Protein 3WMI (pdb70)

Structure (mmCIF, N/CA/C/O backbone):
data_3WMI
#
_entry.id   3WMI
#
_cell.length_a   47.051
_cell.length_b   47.051
_cell.length_c   101.918
_cell.angle_alpha   90.00
_cell.angle_beta   90.00
_cell.angle_gamma   120.00
#
_symmetry.space_group_name_H-M   'P 63'
#
loop_
_entity.id
_entity.type
_entity.pdbx_description
1 polymer 'EIAV gp45 wild type'
2 polymer 'EIAV gp45 wild type'
3 water water
#
loop_
_atom_site.group_PDB
_atom_site.id
_atom_site.type_symbol
_atom_site.label_atom_id
_atom_site.label_alt_id
_atom_site.label_comp_id
_atom_site.label_asym_id
_atom_site.label_entity_id
_atom_site.label_seq_id
_atom_site.pdbx_PDB_ins_code
_atom_site.Cartn_x
_atom_site.Cartn_y
_atom_site.Cartn_z
_atom_site.occupancy
_atom_site.B_iso_or_equiv
_atom_site.auth_seq_id
_atom_site.auth_comp_id
_atom_site.auth_asym_id
_atom_site.auth_atom_id
_atom_site.pdbx_PDB_model_num
ATOM 1 N N . SER A 1 1 ? 14.274 26.785 98.471 1.00 39.65 474 SER A N 1
ATOM 2 C CA . SER A 1 1 ? 13.186 26.520 97.536 1.00 27.19 474 SER A CA 1
ATOM 3 C C . SER A 1 1 ? 13.750 26.140 96.179 1.00 27.55 474 SER A C 1
ATOM 4 O O . SER A 1 1 ? 13.214 26.530 95.139 1.00 21.74 474 SER A O 1
ATOM 7 N N . THR A 1 2 ? 14.832 25.371 96.200 1.00 21.82 475 THR A N 1
ATOM 8 C CA . THR A 1 2 ? 15.515 24.967 94.978 1.00 20.70 475 THR A CA 1
ATOM 9 C C . THR A 1 2 ? 14.596 24.226 94.010 1.00 20.22 475 THR A C 1
ATOM 10 O O . THR A 1 2 ? 14.565 24.529 92.808 1.00 18.05 475 THR A O 1
ATOM 14 N N . GLU A 1 3 ? 13.840 23.263 94.523 1.00 19.00 476 GLU A N 1
ATOM 15 C CA . GLU A 1 3 ? 12.984 22.474 93.644 1.00 23.00 476 GLU A CA 1
ATOM 16 C C . GLU A 1 3 ? 11.844 23.286 93.056 1.00 22.49 476 GLU A C 1
ATOM 17 O O . GLU A 1 3 ? 11.580 23.223 91.855 1.00 22.14 476 GLU A O 1
ATOM 23 N N . ASN A 1 4 ? 11.178 24.062 93.894 1.00 21.15 477 ASN A N 1
ATOM 24 C CA . ASN A 1 4 ? 10.093 24.897 93.406 1.00 25.15 477 ASN A CA 1
ATOM 25 C C . ASN A 1 4 ? 10.569 25.953 92.402 1.00 24.65 477 ASN A C 1
ATOM 26 O O . ASN A 1 4 ? 9.891 26.207 91.400 1.00 23.12 477 ASN A O 1
ATOM 31 N N . LEU A 1 5 ? 11.736 26.545 92.656 1.00 21.31 478 LEU A N 1
ATOM 32 C CA . LEU A 1 5 ? 12.356 27.458 91.695 1.00 20.90 478 LEU A CA 1
ATOM 33 C C . LEU A 1 5 ? 12.641 26.741 90.375 1.00 22.62 478 LEU A C 1
ATOM 34 O O . LEU A 1 5 ? 12.442 27.300 89.289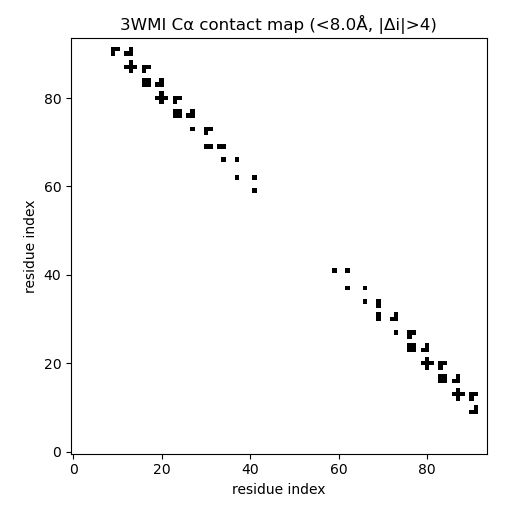 1.00 18.52 478 LEU A O 1
ATOM 39 N N . TYR A 1 6 ? 13.109 25.499 90.468 1.00 19.10 479 TYR A N 1
ATOM 40 C CA . TYR A 1 6 ? 13.401 24.726 89.271 1.00 17.30 479 TYR A CA 1
ATOM 41 C C . TYR A 1 6 ? 12.121 24.424 88.488 1.00 20.17 479 TYR A C 1
ATOM 42 O O . TYR A 1 6 ? 12.068 24.577 87.262 1.00 17.39 479 TYR A O 1
ATOM 51 N N . PHE A 1 7 ? 11.083 24.007 89.196 1.00 20.00 480 PHE A N 1
ATOM 52 C CA . PHE A 1 7 ? 9.835 23.660 88.538 1.00 22.81 480 PHE A CA 1
ATOM 53 C C . PHE A 1 7 ? 9.170 24.894 87.941 1.00 22.90 480 PHE A C 1
ATOM 54 O O . PHE A 1 7 ? 8.549 24.824 86.881 1.00 24.72 480 PHE A O 1
ATOM 62 N N . GLN A 1 8 ? 9.358 26.035 88.592 1.00 21.61 481 GLN A N 1
ATOM 63 C CA . GLN A 1 8 ? 8.932 27.313 88.024 1.00 24.16 481 GLN A CA 1
ATOM 64 C C . GLN A 1 8 ? 9.708 27.664 86.749 1.00 21.61 481 GLN A C 1
ATOM 65 O O . GLN A 1 8 ? 9.130 28.153 85.774 1.00 21.57 481 GLN A O 1
ATOM 71 N N . SER A 1 9 ? 11.015 27.426 86.766 1.00 19.88 482 SER A N 1
ATOM 72 C CA . SER A 1 9 ? 11.854 27.645 85.595 1.00 19.29 482 SER A CA 1
ATOM 73 C C . SER A 1 9 ? 11.388 26.760 84.438 1.00 19.76 482 SER A C 1
ATOM 74 O O . SER A 1 9 ? 11.344 27.198 83.277 1.00 19.06 482 SER A O 1
ATOM 77 N N . ASN A 1 10 ? 11.029 25.520 84.760 1.00 18.69 483 ASN A N 1
ATOM 78 C CA . ASN A 1 10 ? 10.480 24.603 83.769 1.00 18.62 483 ASN A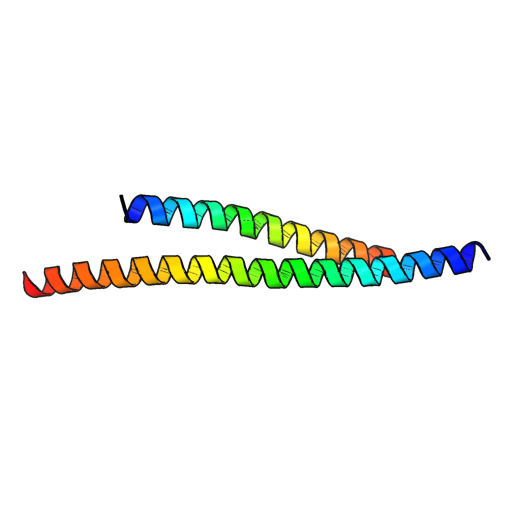 CA 1
ATOM 79 C C . ASN A 1 10 ? 9.170 25.115 83.179 1.00 19.12 483 ASN A C 1
ATOM 80 O O . ASN A 1 10 ? 8.953 25.044 81.963 1.00 15.07 483 ASN A O 1
ATOM 85 N N . ALA A 1 11 ? 8.299 25.629 84.040 1.00 16.90 484 ALA A N 1
ATOM 86 C CA . ALA A 1 11 ? 7.026 26.187 83.583 1.00 21.40 484 ALA A CA 1
ATOM 87 C C . ALA A 1 11 ? 7.255 27.354 82.617 1.00 18.35 484 ALA A C 1
ATOM 88 O O . ALA A 1 11 ? 6.607 27.447 81.571 1.00 17.95 484 ALA A O 1
ATOM 90 N N . ASP A 1 12 ? 8.180 28.239 82.972 1.00 18.84 485 ASP A N 1
ATOM 91 C CA . ASP A 1 12 ? 8.526 29.367 82.113 1.00 18.24 485 ASP A CA 1
ATOM 92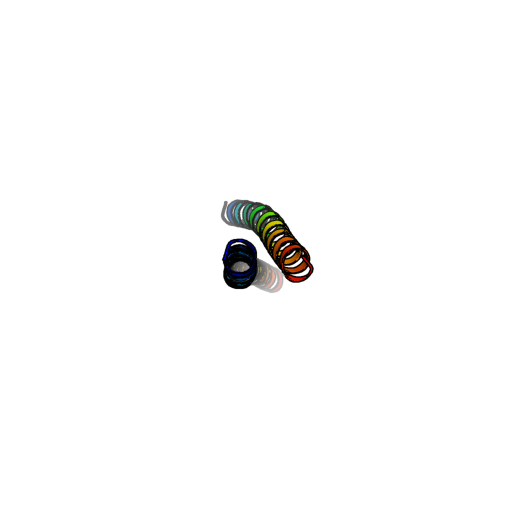 C C . ASP A 1 12 ? 9.092 28.905 80.773 1.00 19.03 485 ASP A C 1
ATOM 93 O O . ASP A 1 12 ? 8.743 29.454 79.720 1.00 18.25 485 ASP A O 1
ATOM 98 N N . SER A 1 13 ? 9.966 27.903 80.811 1.00 16.22 486 SER A N 1
ATOM 99 C CA . SER A 1 13 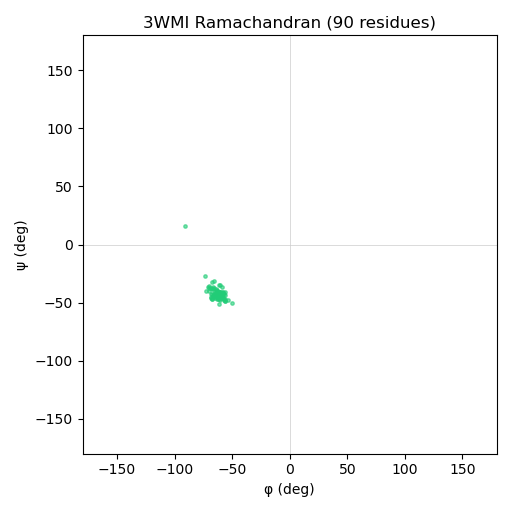? 10.546 27.352 79.582 1.00 18.39 486 SER A CA 1
ATOM 100 C C . SER A 1 13 ? 9.490 26.800 78.622 1.00 17.43 486 SER A C 1
ATOM 101 O O . SER A 1 13 ? 9.547 27.054 77.417 1.00 17.50 486 SER A O 1
ATOM 104 N N . VAL A 1 14 ? 8.542 26.036 79.154 1.00 15.78 487 VAL A N 1
ATOM 105 C CA . VAL A 1 14 ? 7.454 25.483 78.346 1.00 14.52 487 VAL A CA 1
ATOM 106 C C . VAL A 1 14 ? 6.660 26.632 77.732 1.00 18.05 487 VAL A C 1
ATOM 107 O O . VAL A 1 14 ? 6.342 26.621 76.535 1.00 16.44 487 VAL A O 1
ATOM 111 N N . GLN A 1 15 ? 6.367 27.646 78.541 1.00 13.87 488 GLN A N 1
ATOM 112 C CA . GLN A 1 15 ? 5.611 28.796 78.037 1.00 16.77 488 GLN A CA 1
ATOM 113 C C . GLN A 1 15 ? 6.365 29.501 76.901 1.00 16.93 488 GLN A C 1
ATOM 114 O O . GLN A 1 15 ? 5.792 29.801 75.845 1.00 15.09 488 GLN A O 1
ATOM 120 N N . ASN A 1 16 ? 7.655 29.743 77.101 1.00 15.09 489 ASN A N 1
ATOM 121 C CA . ASN A 1 16 ? 8.433 30.452 76.099 1.00 16.51 489 ASN A CA 1
ATOM 122 C C . ASN A 1 16 ? 8.629 29.641 74.824 1.00 16.31 489 ASN A C 1
ATOM 123 O O . ASN A 1 16 ? 8.598 30.178 73.722 1.00 15.43 489 ASN A O 1
ATOM 128 N N . HIS A 1 17 ? 8.819 28.339 74.966 1.00 18.12 490 HIS A N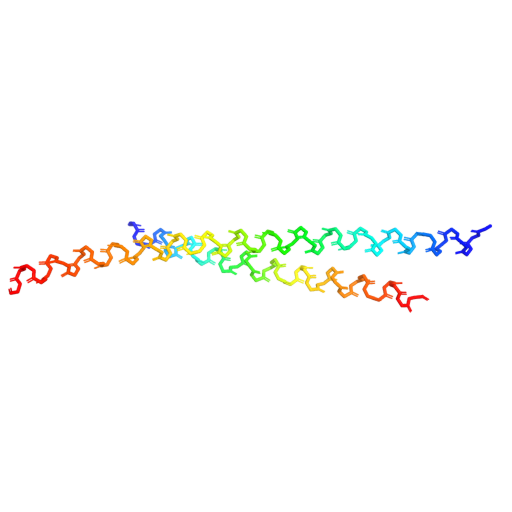 1
ATOM 129 C CA . HIS A 1 17 ? 8.907 27.496 73.783 1.00 16.81 490 HIS A CA 1
ATOM 130 C C . HIS A 1 17 ? 7.584 27.463 73.019 1.00 15.55 490 HIS A C 1
ATOM 131 O O . HIS A 1 17 ? 7.571 27.378 71.794 1.00 16.12 490 HIS A O 1
ATOM 138 N N . THR A 1 18 ? 6.476 27.579 73.735 1.00 12.40 491 THR A N 1
ATOM 139 C CA . THR A 1 18 ? 5.172 27.690 73.084 1.00 13.16 491 THR A CA 1
ATOM 140 C C . THR A 1 18 ? 5.062 28.964 72.238 1.00 14.90 491 THR A C 1
ATOM 141 O O . THR A 1 18 ? 4.565 28.933 71.096 1.00 12.69 491 THR A O 1
ATOM 145 N N . PHE A 1 19 ? 5.535 30.075 72.790 1.00 11.11 492 PHE A N 1
ATOM 146 C CA . PHE A 1 19 ? 5.586 31.326 72.048 1.00 12.96 492 PHE A CA 1
ATOM 147 C C . PHE A 1 19 ? 6.440 31.149 70.792 1.00 12.69 492 PHE A C 1
ATOM 148 O O . PHE A 1 19 ? 6.096 31.666 69.732 1.00 12.57 492 PHE A O 1
ATOM 156 N N . GLU A 1 20 ? 7.555 30.433 70.916 1.00 14.81 493 GLU A N 1
ATOM 157 C CA . GLU A 1 20 ? 8.429 30.196 69.765 1.00 14.94 493 GLU A CA 1
ATOM 158 C C . GLU A 1 20 ? 7.764 29.318 68.698 1.00 13.46 493 GLU A C 1
ATOM 159 O O . GLU A 1 20 ? 7.856 29.620 67.512 1.00 13.90 493 GLU A O 1
ATOM 165 N N . VAL A 1 21 ? 7.099 28.243 69.115 1.00 12.51 494 VAL A N 1
ATOM 166 C CA . VAL A 1 21 ? 6.357 27.391 68.166 1.00 12.06 494 VAL A CA 1
ATOM 167 C C . VAL A 1 21 ? 5.321 28.221 67.412 1.00 13.95 494 VAL A C 1
ATOM 168 O O . VAL A 1 21 ? 5.152 28.091 66.191 1.00 12.41 494 VAL A O 1
ATOM 172 N N . GLU A 1 22 ? 4.627 29.085 68.144 1.00 11.45 495 GLU A N 1
ATOM 173 C CA . GLU A 1 22 ? 3.629 29.950 67.535 1.00 11.14 495 GLU A CA 1
ATOM 174 C C . GLU A 1 22 ? 4.231 30.917 66.514 1.00 14.39 495 GLU A C 1
ATOM 175 O O . GLU A 1 22 ? 3.709 31.060 65.400 1.00 13.73 495 GLU A O 1
ATOM 181 N N . ASN A 1 23 ? 5.328 31.566 66.894 1.00 11.65 496 ASN A N 1
ATOM 182 C CA . ASN A 1 23 ? 6.084 32.415 65.968 1.00 14.73 496 ASN A CA 1
ATOM 183 C C . ASN A 1 23 ? 6.593 31.658 64.728 1.00 15.57 496 ASN A C 1
ATOM 184 O O . ASN A 1 23 ? 6.473 32.162 63.602 1.00 13.83 496 ASN A O 1
ATOM 189 N N . ASN A 1 24 ? 7.144 30.459 64.928 1.00 13.57 497 ASN A N 1
ATOM 190 C CA . ASN A 1 24 ? 7.607 29.633 63.804 1.00 15.17 497 ASN A CA 1
ATOM 191 C C . ASN A 1 24 ? 6.460 29.327 62.846 1.00 14.70 497 ASN A C 1
ATOM 192 O O . ASN A 1 24 ? 6.622 29.362 61.631 1.00 14.66 497 ASN A O 1
ATOM 197 N N . THR A 1 25 ? 5.303 29.005 63.406 1.00 14.54 498 THR A N 1
ATOM 198 C CA . THR A 1 25 ? 4.170 28.563 62.608 1.00 13.67 498 THR A CA 1
ATOM 199 C C . THR A 1 25 ? 3.548 29.728 61.826 1.00 13.04 498 THR A C 1
ATOM 200 O O . THR A 1 25 ? 3.169 29.578 60.659 1.00 13.11 498 THR A O 1
ATOM 204 N N . ILE A 1 26 ? 3.453 30.886 62.470 1.00 12.18 499 ILE A N 1
ATOM 205 C CA . ILE A 1 26 ? 2.997 32.099 61.784 1.00 12.26 499 ILE A CA 1
ATOM 206 C C . ILE A 1 26 ? 3.984 32.448 60.680 1.00 14.73 499 ILE A C 1
ATOM 207 O O . ILE A 1 26 ? 3.586 32.772 59.561 1.00 12.39 499 ILE A O 1
ATOM 212 N N . ASN A 1 27 ? 5.276 32.360 60.990 1.00 14.62 500 ASN A N 1
ATOM 213 C CA . ASN A 1 27 ? 6.306 32.630 59.991 1.00 14.39 500 ASN A CA 1
ATOM 214 C C . ASN A 1 27 ? 6.234 31.671 58.792 1.00 15.90 500 ASN A C 1
ATOM 215 O O . ASN A 1 27 ? 6.392 32.091 57.640 1.00 13.55 500 ASN A O 1
ATOM 220 N N . GLY A 1 28 ? 6.004 30.392 59.070 1.00 11.45 501 GLY A N 1
ATOM 221 C CA . GLY A 1 28 ? 5.873 29.385 58.023 1.00 14.20 501 GLY A CA 1
ATOM 222 C C . GLY A 1 28 ? 4.679 29.664 57.126 1.00 14.00 501 GLY A C 1
ATOM 223 O O . GLY A 1 28 ? 4.771 29.564 55.896 1.00 12.23 501 GLY A O 1
ATOM 224 N N . LEU A 1 29 ? 3.559 30.027 57.740 1.00 12.19 502 LEU A N 1
ATOM 225 C CA . LEU A 1 29 ? 2.377 30.415 56.985 1.00 13.75 502 LEU A CA 1
ATOM 226 C C . LEU A 1 29 ? 2.696 31.576 56.070 1.00 13.56 502 LEU A C 1
ATOM 227 O O . LEU A 1 29 ? 2.308 31.573 54.902 1.00 13.57 502 LEU A O 1
ATOM 232 N N . GLU A 1 30 ? 3.404 32.576 56.591 1.00 13.11 503 GLU A N 1
ATOM 233 C CA . GLU A 1 30 ? 3.746 33.733 55.764 1.00 14.70 503 GLU A CA 1
ATOM 234 C C . GLU A 1 30 ? 4.638 33.354 54.588 1.00 16.72 503 GLU A C 1
ATOM 235 O O . GLU A 1 30 ? 4.467 33.869 53.481 1.00 13.61 503 GLU A O 1
ATOM 241 N N . LEU A 1 31 ? 5.590 32.462 54.832 1.00 15.10 504 LEU A N 1
ATOM 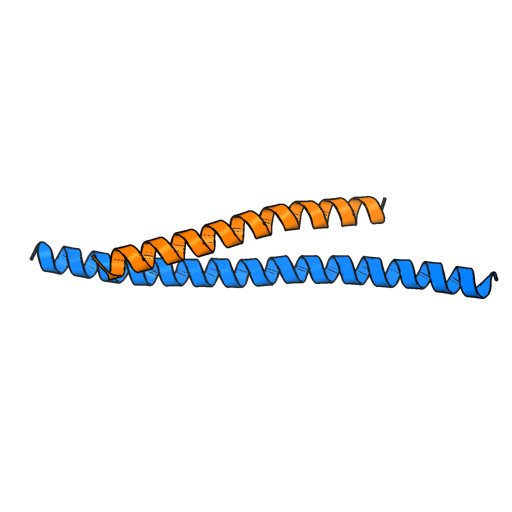242 C CA . LEU A 1 31 ? 6.476 32.001 53.765 1.00 14.44 504 LEU A CA 1
ATOM 243 C C . LEU A 1 31 ? 5.697 31.234 52.696 1.00 11.53 504 LEU A C 1
ATOM 244 O O . LEU A 1 31 ? 5.937 31.421 51.516 1.00 10.90 504 LEU A O 1
ATOM 249 N N . VAL A 1 32 ? 4.792 30.356 53.116 1.00 11.52 505 VAL A N 1
ATOM 250 C CA . VAL A 1 32 ? 3.961 29.614 52.171 1.00 10.21 505 VAL A CA 1
ATOM 251 C C . VAL A 1 32 ? 3.138 30.592 51.341 1.00 12.48 505 VAL A C 1
ATOM 252 O O . VAL A 1 32 ? 3.019 30.439 50.120 1.00 12.77 505 VAL A O 1
ATOM 256 N N . GLU A 1 33 ? 2.604 31.616 51.994 1.00 10.51 506 GLU A N 1
ATOM 257 C CA . GLU A 1 33 ? 1.842 32.652 51.293 1.00 14.65 506 GLU A CA 1
ATOM 258 C C . GLU A 1 33 ? 2.679 33.398 50.250 1.00 13.58 506 GLU A C 1
ATOM 259 O O . GLU A 1 33 ? 2.164 33.779 49.199 1.00 13.43 506 GLU A O 1
ATOM 265 N N . GLU A 1 34 ? 3.964 33.598 50.526 1.00 13.85 507 GLU A N 1
ATOM 266 C CA . GLU A 1 34 ? 4.841 34.228 49.536 1.00 12.84 507 GLU A CA 1
ATOM 267 C C . GLU A 1 34 ? 5.020 33.310 48.329 1.00 14.61 507 GLU A C 1
ATOM 268 O O . GLU A 1 34 ? 5.070 33.778 47.188 1.00 11.92 507 GLU A O 1
ATOM 274 N N . GLN A 1 35 ? 5.120 32.009 48.587 1.00 13.05 508 GLN A N 1
ATOM 275 C CA . GLN A 1 35 ? 5.150 31.029 47.507 1.00 10.67 508 GLN A CA 1
ATOM 276 C C . GLN A 1 35 ? 3.861 31.074 46.683 1.00 12.42 508 GLN A C 1
ATOM 277 O O . GLN A 1 35 ? 3.910 30.964 45.468 1.00 11.94 508 GLN A O 1
ATOM 283 N N . VAL A 1 36 ? 2.718 31.221 47.350 1.00 12.38 509 VAL A N 1
ATOM 284 C CA . VAL A 1 36 ? 1.431 31.304 46.655 1.00 13.82 509 VAL A CA 1
ATOM 285 C C . VAL A 1 36 ? 1.436 32.490 45.691 1.00 13.84 509 VAL A C 1
ATOM 286 O O . VAL A 1 36 ? 1.004 32.368 44.531 1.00 12.02 509 VAL A O 1
ATOM 290 N N . HIS A 1 37 ? 1.935 33.631 46.164 1.00 14.16 510 HIS A N 1
ATOM 291 C CA . HIS A 1 37 ? 2.020 34.839 45.335 1.00 14.93 510 HIS A CA 1
ATOM 292 C C . HIS A 1 37 ? 2.849 34.592 44.067 1.00 16.81 510 HIS A C 1
ATOM 293 O O . HIS A 1 37 ? 2.508 35.072 42.980 1.00 13.93 510 HIS A O 1
ATOM 300 N N . ILE A 1 38 ? 3.961 33.879 44.218 1.00 13.47 511 ILE A N 1
ATOM 301 C CA . ILE A 1 38 ? 4.834 33.577 43.087 1.00 14.04 511 ILE A CA 1
ATOM 302 C C . ILE A 1 38 ? 4.145 32.641 42.100 1.00 14.09 511 ILE A C 1
ATOM 303 O O . ILE A 1 38 ? 4.163 32.888 40.906 1.00 13.98 511 ILE A O 1
ATOM 308 N N . LEU A 1 39 ? 3.536 31.572 42.601 1.00 13.45 512 LEU A N 1
ATOM 309 C CA . LEU A 1 39 ? 2.798 30.651 41.728 1.00 13.72 512 LEU A CA 1
ATOM 310 C C . LEU A 1 39 ? 1.706 31.398 40.977 1.00 14.29 512 LEU A C 1
ATOM 311 O O . LEU A 1 39 ? 1.486 31.170 39.780 1.00 10.88 512 LEU A O 1
ATOM 316 N N . TYR A 1 40 ? 1.026 32.292 41.690 1.00 11.79 513 TYR A N 1
ATOM 317 C CA . TYR A 1 40 ? -0.082 33.050 41.119 1.00 11.97 513 TYR A CA 1
ATOM 318 C C . TYR A 1 40 ? 0.402 33.890 39.934 1.00 14.38 513 TYR A C 1
ATOM 319 O O . TYR A 1 40 ? -0.212 33.881 38.865 1.00 14.18 513 TYR A O 1
ATOM 328 N N . ALA A 1 41 ? 1.510 34.603 40.120 1.00 14.17 514 ALA A N 1
ATOM 329 C CA . ALA A 1 41 ? 2.098 35.388 39.034 1.00 13.05 514 ALA A CA 1
ATOM 330 C C . ALA A 1 41 ? 2.535 34.520 37.855 1.00 12.54 514 ALA A C 1
ATOM 331 O O . ALA A 1 41 ? 2.318 34.895 36.703 1.00 15.24 514 ALA A O 1
ATOM 333 N N . MET A 1 42 ? 3.162 33.378 38.136 1.00 11.14 515 MET A N 1
ATOM 334 C CA . MET A 1 42 ? 3.581 32.465 37.075 1.00 11.85 515 MET A CA 1
ATOM 335 C C . MET A 1 42 ? 2.367 31.994 36.298 1.00 14.14 515 MET A C 1
ATOM 336 O O . MET A 1 42 ? 2.398 31.915 35.075 1.00 14.16 515 MET A O 1
ATOM 341 N N . VAL A 1 43 ? 1.299 31.688 37.024 1.00 12.74 516 VAL A N 1
ATOM 342 C CA . VAL A 1 43 ? 0.062 31.176 36.434 1.00 13.58 516 VAL A CA 1
ATOM 343 C C . VAL A 1 43 ? -0.609 32.232 35.542 1.00 15.01 516 VAL A C 1
ATOM 344 O O . VAL A 1 43 ? -1.067 31.929 34.431 1.00 13.46 516 VAL A O 1
ATOM 348 N N . LEU A 1 44 ? -0.649 33.472 36.024 1.00 14.37 517 LEU A N 1
ATOM 349 C CA . LEU A 1 44 ? -1.187 34.583 35.243 1.00 14.64 517 LEU A CA 1
ATOM 350 C C . LEU A 1 44 ? -0.361 34.844 33.978 1.00 17.36 517 LEU A C 1
ATOM 351 O O . LEU A 1 44 ? -0.915 35.101 32.901 1.00 16.58 517 LEU A O 1
ATOM 356 N N . GLN A 1 45 ? 0.959 34.794 34.107 1.00 14.23 518 GLN A N 1
ATOM 357 C CA . GLN A 1 45 ? 1.835 34.990 32.951 1.00 14.60 518 GLN A CA 1
ATOM 358 C C . GLN A 1 45 ? 1.643 33.900 31.898 1.00 18.94 518 GLN A C 1
ATOM 359 O O . GLN A 1 45 ? 1.546 34.187 30.706 1.00 13.40 518 GLN A O 1
ATOM 365 N N . THR A 1 46 ? 1.587 32.649 32.344 1.00 14.81 519 THR A N 1
ATOM 366 C CA . THR A 1 46 ? 1.372 31.526 31.435 1.00 16.57 519 THR A CA 1
ATOM 367 C C . THR A 1 46 ? 0.028 31.651 30.723 1.00 16.66 519 THR A C 1
ATOM 368 O O . THR A 1 46 ? -0.079 31.388 29.525 1.00 14.60 519 THR A O 1
ATOM 372 N N . HIS A 1 47 ? -0.988 32.077 31.464 1.00 14.32 520 HIS A N 1
ATOM 373 C CA . HIS A 1 47 ? -2.323 32.297 30.906 1.00 16.18 520 HIS A CA 1
ATOM 374 C C . HIS A 1 47 ? -2.280 33.325 29.782 1.00 18.50 520 HIS A C 1
ATOM 375 O O . HIS A 1 47 ? -2.882 33.131 28.721 1.00 17.95 520 HIS A O 1
ATOM 382 N N . ALA A 1 48 ? -1.575 34.424 30.026 1.00 14.74 521 ALA A N 1
ATOM 383 C CA . ALA A 1 48 ? -1.372 35.456 29.007 1.00 16.94 521 ALA A CA 1
ATOM 384 C C . ALA A 1 48 ? -0.745 34.872 27.746 1.00 14.65 521 ALA A C 1
ATOM 385 O O . ALA A 1 48 ? -1.211 35.133 26.625 1.00 15.43 521 ALA A O 1
ATOM 387 N N . ASP A 1 49 ? 0.317 34.089 27.914 1.00 14.40 522 ASP A N 1
ATOM 388 C CA . ASP A 1 49 ? 0.979 33.481 26.760 1.00 17.40 522 ASP A CA 1
ATOM 389 C C . ASP A 1 49 ? 0.009 32.578 26.010 1.00 15.44 522 ASP A C 1
ATOM 390 O O . ASP A 1 49 ? -0.048 32.584 24.767 1.00 15.02 522 ASP A O 1
ATOM 395 N N . VAL A 1 50 ? -0.742 31.791 26.765 1.00 14.28 523 VAL A N 1
ATOM 396 C CA . VAL A 1 50 ? -1.712 30.875 26.176 1.00 15.80 523 VAL A CA 1
ATOM 397 C C . VAL A 1 50 ? -2.808 31.629 25.409 1.00 15.43 523 VAL A C 1
ATOM 398 O O . VAL A 1 50 ? -3.176 31.249 24.296 1.00 14.84 523 VAL A O 1
ATOM 402 N N . GLN A 1 51 ? -3.303 32.715 25.984 1.00 14.49 524 GLN A N 1
ATOM 403 C CA . GLN A 1 51 ? -4.295 33.544 25.301 1.00 15.44 524 GLN A CA 1
ATOM 404 C C . GLN A 1 51 ? -3.818 34.044 23.935 1.00 16.78 524 GLN A C 1
ATOM 405 O O . GLN A 1 51 ? -4.581 34.046 22.957 1.00 17.28 524 GLN A O 1
ATOM 411 N N . LEU A 1 52 ? -2.554 34.447 23.856 1.00 16.03 525 LEU A N 1
ATOM 412 C CA . LEU A 1 52 ? -1.995 34.921 22.587 1.00 17.11 525 LEU A CA 1
ATOM 413 C C . LEU A 1 52 ? -1.879 33.786 21.575 1.00 16.86 525 LEU A C 1
ATOM 414 O O . LEU A 1 52 ? -2.195 33.953 20.392 1.00 17.57 525 LEU A O 1
ATOM 419 N N . LEU A 1 53 ? -1.426 32.630 22.044 1.00 16.14 526 LEU A N 1
ATOM 420 C CA . LEU A 1 53 ? -1.343 31.437 21.205 1.00 17.61 526 LEU A CA 1
ATOM 421 C C . LEU A 1 53 ? -2.707 31.050 20.651 1.00 18.52 526 LEU A C 1
ATOM 422 O O . LEU A 1 53 ? -2.828 30.690 19.478 1.00 20.02 526 LEU A O 1
ATOM 427 N N . LYS A 1 54 ? -3.735 31.140 21.487 1.00 14.52 527 LYS A N 1
ATOM 428 C CA . LYS A 1 54 ? -5.097 30.859 21.041 1.00 18.64 527 LYS A CA 1
ATOM 429 C C . LYS A 1 54 ? -5.548 31.865 19.978 1.00 23.12 527 LYS A C 1
ATOM 430 O O . LYS A 1 54 ? -6.224 31.500 19.019 1.00 25.75 527 LYS A O 1
ATOM 436 N N . GLU A 1 55 ? -5.163 33.126 20.148 1.00 21.49 528 GLU A N 1
ATOM 437 C CA . GLU A 1 55 ? -5.471 34.160 19.156 1.00 26.30 528 GLU A CA 1
ATOM 438 C C . GLU A 1 55 ? -4.731 33.929 17.842 1.00 26.52 528 GLU A C 1
ATOM 439 O O . GLU A 1 55 ? -5.280 34.157 16.761 1.00 32.05 528 GLU A O 1
ATOM 445 N N . GLN A 1 56 ? -3.486 33.476 17.938 1.00 23.09 529 GLN A N 1
ATOM 446 C CA . GLN A 1 56 ? -2.660 33.215 16.763 1.00 28.21 529 GLN A CA 1
ATOM 447 C C . GLN A 1 56 ? -3.085 31.951 16.015 1.00 30.51 529 GLN A C 1
ATOM 448 O O . GLN A 1 56 ? -2.862 31.824 14.813 1.00 31.38 529 GLN A O 1
ATOM 454 N N . GLN A 1 57 ? -3.685 31.012 16.737 1.00 30.39 530 GLN A N 1
ATOM 455 C CA . GLN A 1 57 ? -4.069 29.725 16.161 1.00 33.83 530 GLN A CA 1
ATOM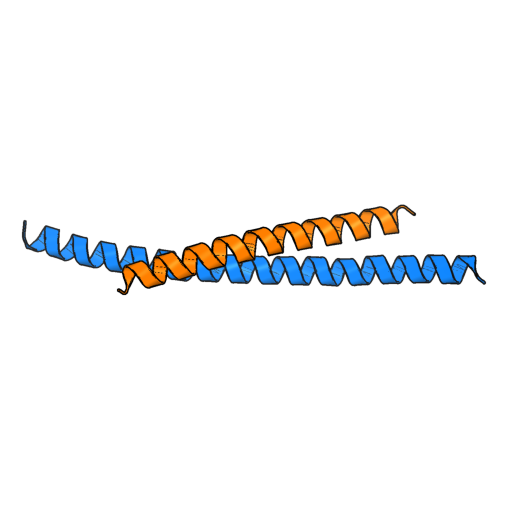 456 C C . GLN A 1 57 ? -5.359 29.837 15.354 1.00 33.71 530 GLN A C 1
ATOM 457 O O . GLN A 1 57 ? -6.194 30.701 15.619 1.00 35.34 530 GLN A O 1
ATOM 463 N N . THR B 2 1 ? 15.990 36.609 33.785 1.00 32.73 566 THR B N 1
ATOM 464 C CA . THR B 2 1 ? 14.649 36.857 33.271 1.00 29.25 566 THR B CA 1
ATOM 465 C C . THR B 2 1 ? 13.622 36.824 34.388 1.00 28.79 566 THR B C 1
ATOM 466 O O . THR B 2 1 ? 13.904 36.396 35.514 1.00 23.98 566 THR B O 1
ATOM 470 N N . GLN B 2 2 ? 12.420 37.265 34.049 1.00 26.38 567 GLN B N 1
ATOM 471 C CA . GLN B 2 2 ? 11.295 37.238 34.959 1.00 25.69 567 GLN B CA 1
ATOM 472 C C . GLN B 2 2 ? 11.081 35.840 35.525 1.00 20.73 567 GLN B C 1
ATOM 473 O O . GLN B 2 2 ? 10.919 35.674 36.734 1.00 21.41 567 GLN B O 1
ATOM 479 N N . TRP B 2 3 ? 11.086 34.842 34.645 1.00 20.04 568 TRP B N 1
ATOM 480 C CA . TRP B 2 3 ? 10.790 33.468 35.036 1.00 20.47 568 TRP B CA 1
ATOM 481 C C . TRP B 2 3 ? 11.898 32.890 35.918 1.00 21.49 568 TRP B C 1
ATOM 482 O O . TRP B 2 3 ? 11.622 32.277 36.943 1.00 18.92 568 TRP B O 1
ATOM 493 N N . ASP B 2 4 ? 13.152 33.098 35.524 1.00 22.48 569 ASP B N 1
ATOM 494 C CA . ASP B 2 4 ? 14.291 32.615 36.314 1.00 23.73 569 ASP B CA 1
ATOM 495 C C . ASP B 2 4 ? 14.269 33.201 37.719 1.00 20.86 569 ASP B C 1
ATOM 496 O O . ASP B 2 4 ? 14.625 32.524 38.693 1.00 20.05 569 ASP B O 1
ATOM 501 N N . ASP B 2 5 ? 13.856 34.457 37.826 1.00 18.69 570 ASP B N 1
ATOM 502 C CA . ASP B 2 5 ? 13.855 35.125 39.120 1.00 19.34 570 ASP B CA 1
ATOM 503 C C . ASP B 2 5 ? 12.777 34.529 40.019 1.00 18.87 570 ASP B C 1
ATOM 504 O O . ASP B 2 5 ? 12.982 34.380 41.224 1.00 21.73 570 ASP B O 1
ATOM 509 N N . TRP B 2 6 ? 11.638 34.175 39.431 1.00 18.00 571 TRP B N 1
ATOM 510 C CA . TRP B 2 6 ? 10.564 33.503 40.175 1.00 14.88 571 TRP B CA 1
ATOM 511 C C . TRP B 2 6 ? 11.033 32.143 40.682 1.00 16.90 571 TRP B C 1
ATOM 512 O O . TRP B 2 6 ? 10.789 31.788 41.833 1.00 17.43 571 TRP B O 1
ATOM 523 N N . VAL B 2 7 ? 11.697 31.386 39.811 1.00 17.70 572 VAL B N 1
ATOM 524 C CA . VAL B 2 7 ? 12.269 30.087 40.163 1.00 16.20 572 VAL B CA 1
ATOM 525 C C . VAL B 2 7 ? 13.240 30.205 41.334 1.00 18.02 572 VAL B C 1
ATOM 526 O O . VAL B 2 7 ? 13.167 29.438 42.290 1.00 18.18 572 VAL B O 1
ATOM 530 N N . ASP B 2 8 ? 14.137 31.180 41.264 1.00 17.30 573 ASP B N 1
ATOM 531 C CA . ASP B 2 8 ? 15.092 31.415 42.353 1.00 20.28 573 ASP B CA 1
ATOM 532 C C . ASP B 2 8 ? 14.416 31.733 43.686 1.00 19.31 573 ASP B C 1
ATOM 533 O O . ASP B 2 8 ? 14.823 31.235 44.738 1.00 18.84 573 ASP B O 1
ATOM 538 N N . LYS B 2 9 ? 13.378 32.561 43.641 1.00 17.79 574 LYS B N 1
ATOM 539 C CA . LYS B 2 9 ? 12.649 32.930 44.860 1.00 22.25 574 LYS B CA 1
ATOM 540 C C . LYS B 2 9 ? 11.899 31.727 45.439 1.00 18.36 574 LYS B C 1
ATOM 541 O O . LYS B 2 9 ? 11.911 31.488 46.656 1.00 16.48 574 LYS B O 1
ATOM 547 N N . MET B 2 10 ? 11.262 30.960 44.558 1.00 14.51 575 MET B N 1
ATOM 548 C CA . MET B 2 10 ? 10.551 29.757 44.975 1.00 18.38 575 MET B CA 1
ATOM 549 C C . MET B 2 10 ? 11.509 28.792 45.664 1.00 18.22 575 MET B C 1
ATOM 550 O O . MET B 2 10 ? 11.191 28.219 46.708 1.00 12.53 575 MET B O 1
ATOM 555 N N . GLU B 2 11 ? 12.696 28.626 45.096 1.00 17.35 576 GLU B N 1
ATOM 556 C CA . GLU B 2 11 ? 13.640 27.668 45.660 1.00 20.17 576 GLU B CA 1
ATOM 557 C C . GLU B 2 11 ? 14.241 28.122 46.993 1.00 19.78 576 GLU B C 1
ATOM 558 O O . GLU B 2 11 ? 14.450 27.310 47.908 1.00 17.82 576 GLU B O 1
ATOM 564 N N . ASN B 2 12 ? 14.494 29.416 47.119 1.00 18.24 577 ASN B N 1
ATOM 565 C CA . ASN B 2 12 ? 14.930 29.964 48.398 1.00 19.98 577 ASN B CA 1
ATOM 566 C C . ASN B 2 12 ? 13.854 29.829 49.472 1.00 21.07 577 ASN B C 1
ATOM 567 O O . ASN B 2 12 ? 14.146 29.508 50.628 1.00 18.75 577 ASN B O 1
ATOM 572 N N . LEU B 2 13 ? 12.606 30.073 49.083 1.00 16.99 578 LEU B N 1
ATOM 573 C CA . LEU B 2 13 ? 11.469 29.871 49.975 1.00 16.17 578 LEU B CA 1
ATOM 574 C C . LEU B 2 13 ? 11.334 28.397 50.403 1.00 16.24 578 LEU B C 1
ATOM 575 O O . LEU B 2 13 ? 11.011 28.109 51.555 1.00 14.96 578 LEU B O 1
ATOM 580 N N . ASN B 2 14 ? 11.546 27.471 49.468 1.00 15.11 579 ASN B N 1
ATOM 581 C CA . ASN B 2 14 ? 11.571 26.043 49.800 1.00 17.62 579 ASN B CA 1
ATOM 582 C C . ASN B 2 14 ? 12.495 25.791 50.980 1.00 19.47 579 ASN B C 1
ATOM 583 O O . ASN B 2 14 ? 12.119 25.138 51.964 1.00 16.46 579 ASN B O 1
ATOM 588 N N . HIS B 2 15 ? 13.708 26.321 50.887 1.00 16.61 580 HIS B N 1
ATOM 589 C CA . HIS B 2 15 ? 14.690 26.107 51.941 1.00 21.53 580 HIS B CA 1
ATOM 590 C C . HIS B 2 15 ? 14.252 26.753 53.257 1.00 21.17 580 HIS B C 1
ATOM 591 O O . HIS B 2 15 ? 14.336 26.124 54.315 1.00 18.86 580 HIS B O 1
ATOM 598 N N . ASP B 2 16 ? 13.782 27.997 53.180 1.00 17.75 581 ASP B N 1
ATOM 599 C CA . ASP B 2 16 ? 13.307 28.727 54.355 1.00 18.05 581 ASP B CA 1
ATOM 600 C C . ASP B 2 16 ? 12.203 27.963 55.084 1.00 16.62 581 ASP B C 1
ATOM 601 O O . ASP B 2 16 ? 12.182 27.897 56.313 1.00 16.10 581 ASP B O 1
ATOM 606 N N . ILE B 2 17 ? 11.263 27.409 54.329 1.00 13.89 582 ILE B N 1
ATOM 607 C CA . ILE B 2 17 ? 10.129 26.711 54.939 1.00 14.94 582 ILE B CA 1
ATOM 608 C C . ILE B 2 17 ? 10.571 25.393 55.578 1.00 18.29 582 ILE B C 1
ATOM 609 O O . ILE B 2 17 ? 10.120 25.033 56.669 1.00 15.21 582 ILE B O 1
ATOM 614 N N . LEU B 2 18 ? 11.468 24.682 54.902 1.00 16.93 583 LEU B N 1
ATOM 615 C CA . LEU B 2 18 ? 12.044 23.457 55.457 1.00 18.38 583 LEU B CA 1
ATOM 616 C C . LEU B 2 18 ? 12.687 23.716 56.809 1.00 15.12 583 LEU B C 1
ATOM 617 O O . LEU B 2 18 ? 12.472 22.972 57.762 1.00 19.34 583 LEU B O 1
ATOM 622 N N . THR B 2 19 ? 13.481 24.776 56.894 1.00 16.03 584 THR B N 1
ATOM 623 C CA . THR B 2 19 ? 14.180 25.086 58.140 1.00 19.26 584 THR B CA 1
ATOM 624 C C . THR B 2 19 ? 13.207 25.567 59.208 1.00 19.18 584 THR B C 1
ATOM 625 O O . THR B 2 19 ? 13.368 25.260 60.395 1.00 17.32 584 THR B O 1
ATOM 629 N N . THR B 2 20 ? 12.188 26.307 58.783 1.00 18.34 585 THR B N 1
ATOM 630 C CA . THR B 2 20 ? 11.184 26.822 59.703 1.00 17.91 585 THR B CA 1
ATOM 631 C C . THR B 2 20 ? 10.370 25.687 60.328 1.00 16.53 585 THR B C 1
ATOM 632 O O . THR B 2 20 ? 10.129 25.684 61.538 1.00 15.51 585 THR B O 1
ATOM 636 N N . LEU B 2 21 ? 9.952 24.722 59.514 1.00 15.78 586 LEU B N 1
ATOM 637 C CA . LEU B 2 21 ? 9.208 23.572 60.026 1.00 17.85 586 LEU B CA 1
ATOM 638 C C . LEU B 2 21 ? 10.057 22.757 60.989 1.00 17.99 586 LEU B C 1
ATOM 639 O O . LEU B 2 21 ? 9.571 22.333 62.028 1.00 16.43 586 LEU B O 1
ATOM 644 N N . HIS B 2 22 ? 11.325 22.542 60.647 1.00 18.95 587 HIS B N 1
ATOM 645 C CA . HIS B 2 22 ? 12.227 21.815 61.545 1.00 17.60 587 HIS B CA 1
ATOM 646 C C . HIS B 2 22 ? 12.351 22.526 62.901 1.00 19.10 587 HIS B C 1
ATOM 647 O O . HIS B 2 22 ? 12.301 21.897 63.957 1.00 20.70 587 HIS B O 1
ATOM 654 N N . THR B 2 23 ? 12.499 23.841 62.857 1.00 16.69 588 THR B N 1
ATOM 655 C CA . THR B 2 23 ? 12.622 24.643 64.058 1.00 17.45 588 THR B CA 1
ATOM 656 C C . THR B 2 23 ? 11.364 24.541 64.915 1.00 15.02 588 THR B C 1
ATOM 657 O O . THR B 2 23 ? 11.457 24.336 66.121 1.00 14.64 588 THR B O 1
ATOM 661 N N . ALA B 2 24 ? 10.202 24.673 64.280 1.00 15.45 589 ALA B N 1
ATOM 662 C CA . ALA B 2 24 ? 8.913 24.535 64.959 1.00 15.12 589 ALA B CA 1
ATOM 663 C C . ALA B 2 24 ? 8.805 23.192 65.657 1.00 15.46 589 ALA B C 1
ATOM 664 O O . ALA B 2 24 ? 8.430 23.125 66.825 1.00 14.76 589 ALA B O 1
ATOM 666 N N . ARG B 2 25 ? 9.139 22.119 64.949 1.00 14.59 590 ARG B N 1
ATOM 667 C CA . ARG B 2 25 ? 9.019 20.783 65.533 1.00 16.34 590 ARG B CA 1
ATOM 668 C C . ARG B 2 25 ? 9.996 20.607 66.695 1.00 14.73 590 ARG B C 1
ATOM 669 O O . ARG B 2 25 ? 9.673 19.974 67.705 1.00 13.31 590 ARG B O 1
ATOM 677 N N . ASN B 2 26 ? 11.186 21.176 66.550 1.00 14.29 591 ASN B N 1
ATOM 678 C CA . ASN B 2 26 ? 12.184 21.115 67.603 1.00 17.05 591 ASN B CA 1
ATOM 679 C C . ASN B 2 26 ? 11.763 21.874 68.862 1.00 17.89 591 ASN B C 1
ATOM 680 O O . ASN B 2 26 ? 11.952 21.388 69.981 1.00 15.94 591 ASN B O 1
ATOM 685 N N . ASN B 2 27 ? 11.205 23.067 68.683 1.00 14.37 592 ASN B N 1
ATOM 686 C CA . ASN B 2 27 ? 10.676 23.821 69.812 1.00 14.75 592 ASN B CA 1
ATOM 687 C C . ASN B 2 27 ? 9.512 23.108 70.492 1.00 15.79 592 ASN B C 1
ATOM 688 O O . ASN B 2 27 ? 9.420 23.092 71.716 1.00 14.12 592 ASN B O 1
ATOM 693 N N . LEU B 2 28 ? 8.636 22.504 69.697 1.00 14.48 593 LEU B N 1
ATOM 694 C CA . LEU B 2 28 ? 7.529 21.717 70.245 1.00 15.11 593 LEU B CA 1
ATOM 695 C C . LEU B 2 28 ? 8.071 20.551 71.056 1.00 14.20 593 LEU B C 1
ATOM 696 O O . LEU B 2 28 ? 7.664 20.337 72.191 1.00 14.07 593 LEU B O 1
ATOM 701 N N . GLU B 2 29 ? 8.980 19.781 70.470 1.00 15.07 594 GLU B N 1
ATOM 702 C CA . GLU B 2 29 ? 9.559 18.646 71.194 1.00 17.01 594 GLU B CA 1
ATOM 703 C C . GLU B 2 29 ? 10.237 19.066 72.511 1.00 16.76 594 GLU B C 1
ATOM 704 O O . GLU B 2 29 ? 10.108 18.385 73.531 1.00 16.23 594 GLU B O 1
ATOM 710 N N . GLN B 2 30 ? 10.951 20.184 72.483 1.00 13.17 595 GLN B N 1
ATOM 711 C CA . GLN B 2 30 ? 11.581 20.702 73.699 1.00 15.22 595 GLN B CA 1
ATOM 712 C C . GLN B 2 30 ? 10.549 21.017 74.789 1.00 18.47 595 GLN B C 1
ATOM 713 O O . GLN B 2 30 ? 10.747 20.691 75.966 1.00 15.83 595 GLN B O 1
ATOM 719 N N . SER B 2 31 ? 9.448 21.650 74.396 1.00 14.61 596 SER B N 1
ATOM 720 C CA . SER B 2 31 ? 8.410 22.012 75.362 1.00 14.45 596 SER B CA 1
ATOM 721 C C . SER B 2 31 ? 7.737 20.777 75.950 1.00 14.86 596 SER B C 1
ATOM 722 O O . SER B 2 31 ? 7.391 20.749 77.133 1.00 14.29 596 SER B O 1
ATOM 725 N N . MET B 2 32 ? 7.562 19.749 75.131 1.00 13.21 597 MET B N 1
ATOM 726 C CA . MET B 2 32 ? 6.931 18.528 75.607 1.00 14.08 597 MET B CA 1
ATOM 727 C C . MET B 2 32 ? 7.827 17.825 76.619 1.00 15.36 597 MET B C 1
ATOM 728 O O . MET B 2 32 ? 7.383 17.428 77.696 1.00 16.12 597 MET B O 1
ATOM 733 N N . ILE B 2 33 ? 9.097 17.697 76.275 1.00 14.85 598 ILE B N 1
ATOM 734 C CA . ILE B 2 33 ? 10.060 17.054 77.164 1.00 16.05 598 ILE B CA 1
ATOM 735 C C . ILE B 2 33 ? 10.169 17.793 78.492 1.00 16.71 598 ILE B C 1
ATOM 736 O O . ILE B 2 33 ? 10.179 17.176 79.562 1.00 16.14 598 ILE B O 1
ATOM 741 N N . THR B 2 34 ? 10.210 19.119 78.428 1.00 13.81 599 THR B N 1
ATOM 742 C CA . THR B 2 34 ? 10.311 19.929 79.643 1.00 16.04 599 THR B CA 1
ATOM 743 C C . THR B 2 34 ? 9.060 19.787 80.508 1.00 20.57 599 THR B C 1
ATOM 744 O O . THR B 2 34 ? 9.147 19.646 81.733 1.00 16.74 599 THR B O 1
ATOM 748 N N . PHE B 2 35 ? 7.894 19.808 79.869 1.00 15.81 600 PHE B N 1
ATOM 749 C CA . PHE B 2 35 ? 6.637 19.660 80.599 1.00 18.87 600 PHE B CA 1
ATOM 750 C C . PHE B 2 35 ? 6.571 18.324 81.330 1.00 19.83 600 PHE B C 1
ATOM 751 O O . PHE B 2 35 ? 6.010 18.225 82.422 1.00 20.26 600 PHE B O 1
ATOM 759 N N . ASN B 2 36 ? 7.139 17.295 80.721 1.00 16.89 601 ASN B N 1
ATOM 760 C CA . ASN B 2 36 ? 7.099 15.964 81.318 1.00 22.17 601 ASN B CA 1
ATOM 761 C C . ASN B 2 36 ? 8.296 15.660 82.229 1.00 25.91 601 ASN B C 1
ATOM 762 O O . ASN B 2 36 ? 8.538 14.506 82.585 1.00 30.18 601 ASN B O 1
ATOM 767 N N . THR B 2 37 ? 9.015 16.713 82.618 1.00 21.30 602 THR B N 1
ATOM 768 C CA . THR B 2 37 ? 10.188 16.604 83.486 1.00 25.31 602 THR B CA 1
ATOM 769 C C . THR B 2 37 ? 9.807 16.619 84.961 1.00 27.96 602 THR B C 1
ATOM 770 O O . THR B 2 37 ? 10.342 15.837 85.752 1.00 29.34 602 THR B O 1
#

Secondary structure (DSSP, 8-state):
-HHHHHHHHHHHHHHHHHHHHHHHHHHHHHHHHHHHHHHHHHHHHHHHHHHHHHHH-/-HHHHHHHHHHHHHHHHHHHHHHHHHHHHHHHHHHT-

Radius of gyration: 22.13 Å; Cα contacts (8 Å, |Δi|>4): 49; chains: 2; bounding box: 21×21×81 Å

Sequence (94 aa):
STENLYFQSNADSVQNHTFEVENNTINGLELVEEQVHILYAMVLQTHADVQLLKEQQTQWDDWVDKMENLNHDILTTLHTARNNLEQSMITFNT

Foldseek 3Di:
DVVVVVVVVVVVVVVVVVVVVVVVVVVVVVVVVVVVVVVVVVVVVVVVVVVVVVVVD/DVVVVVVVVVVVVVVVVVVVVVVVVVVVVVVVVVVVD

InterPro domains:
  IPR000328 Retroviral envelope protein GP41-like [PF00517] (478-652)
  IPR000328 Retroviral envelope protein GP41-like [cd09909] (482-605)
  IPR001361 Gp90 envelope polyprotein of equine infectious anemia virus (EIAV) [PF00971] (45-438)

Solvent-accessible surface area: 7480 Å² total; per-residue (Å²): 110,113,122,111,106,106,102,108,63,22,61,77,32,33,94,81,39,50,113,83,31,91,79,18,74,115,65,6,122,109,31,65,83,73,24,70,102,17,96,138,33,26,94,91,63,64,102,54,73,64,72,105,109,125,146,124,1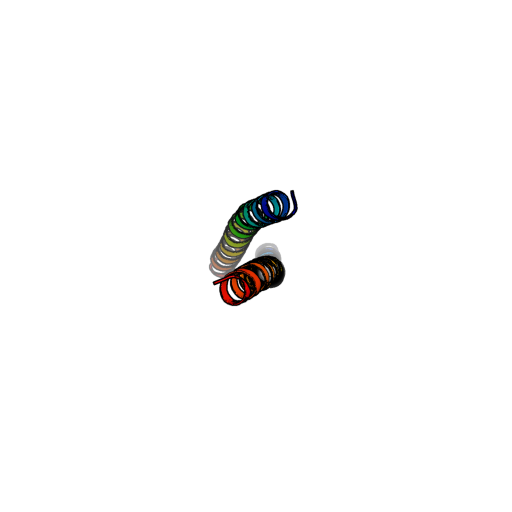90,120,100,110,80,84,37,52,80,122,35,104,96,15,70,115,54,20,125,62,22,83,130,58,13,172,88,20,86,89,75,9,96,102,16,153,116,96

B-factor: mean 22.2, std 8.48, range [9.89, 46.94]

Organism: NCBI:txid11665